Protein AF-A0A650LWZ0-F1 (afdb_monomer_lite)

Secondary structure (DSSP, 8-state):
--HHHHHHHHHHHHHHHHHHHHHHHT-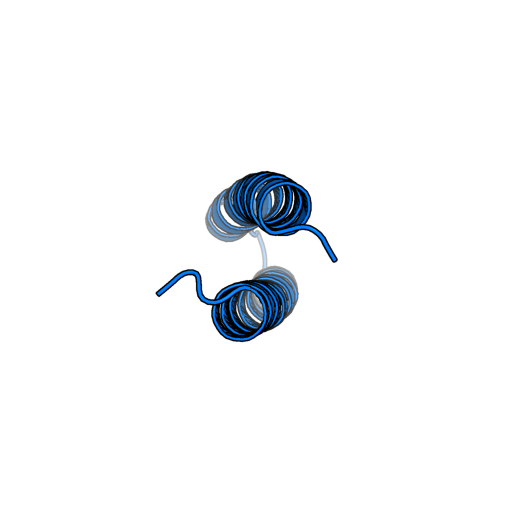-SHHHHHHHHHHHHHHHHHHHHHHHHHT--

Structure (mmCIF, N/CA/C/O backbone):
data_AF-A0A650LWZ0-F1
#
_entry.id   AF-A0A650LWZ0-F1
#
loop_
_atom_site.group_PDB
_atom_site.id
_atom_site.type_symbol
_atom_site.label_atom_id
_atom_site.label_alt_id
_atom_site.label_comp_id
_atom_site.label_asym_id
_atom_site.label_entity_id
_atom_site.label_seq_id
_atom_site.pdbx_PDB_ins_code
_atom_site.Cartn_x
_atom_site.Cartn_y
_atom_site.Cartn_z
_atom_site.occupancy
_atom_site.B_iso_or_equiv
_atom_site.auth_seq_id
_atom_site.auth_comp_id
_atom_site.auth_asym_id
_atom_site.auth_atom_id
_atom_site.pdbx_PDB_model_num
ATOM 1 N N . MET A 1 1 ? 7.746 -8.447 -20.321 1.00 57.16 1 MET A N 1
ATOM 2 C CA . MET A 1 1 ? 6.702 -7.469 -19.940 1.00 57.16 1 MET A CA 1
ATOM 3 C C . MET A 1 1 ? 7.072 -6.146 -20.585 1.00 57.16 1 MET A C 1
ATOM 5 O O . MET A 1 1 ? 8.225 -5.757 -20.458 1.00 57.16 1 MET A O 1
ATOM 9 N N . ASN A 1 2 ? 6.176 -5.509 -21.341 1.00 76.06 2 ASN A N 1
ATOM 10 C CA . ASN A 1 2 ? 6.487 -4.227 -21.982 1.00 76.06 2 ASN A CA 1
ATOM 11 C C . ASN A 1 2 ? 6.459 -3.113 -20.918 1.00 76.06 2 ASN A C 1
ATOM 13 O O . ASN A 1 2 ? 5.573 -3.134 -20.064 1.00 76.06 2 ASN A O 1
ATOM 17 N N . LYS A 1 3 ? 7.403 -2.163 -20.947 1.00 78.62 3 LYS A N 1
ATOM 18 C CA . LYS A 1 3 ? 7.578 -1.115 -19.914 1.00 78.62 3 LYS A CA 1
ATOM 19 C C . LYS A 1 3 ? 6.279 -0.357 -19.589 1.00 78.62 3 LYS A C 1
ATOM 21 O O . LYS A 1 3 ? 5.972 -0.138 -18.424 1.00 78.62 3 LYS A O 1
ATOM 26 N N . MET A 1 4 ? 5.477 -0.072 -20.615 1.00 82.69 4 MET A N 1
ATOM 27 C CA . MET A 1 4 ? 4.171 0.587 -20.501 1.00 82.69 4 MET A CA 1
ATOM 28 C C . MET A 1 4 ? 3.167 -0.192 -19.632 1.00 82.69 4 MET A C 1
ATOM 30 O O . MET A 1 4 ? 2.412 0.411 -18.875 1.00 82.69 4 MET A O 1
ATOM 34 N N . ASN A 1 5 ? 3.181 -1.530 -19.682 1.00 84.81 5 ASN A N 1
ATOM 35 C CA . ASN A 1 5 ? 2.292 -2.353 -18.855 1.00 84.81 5 ASN A CA 1
ATOM 36 C C . ASN A 1 5 ? 2.705 -2.282 -17.380 1.00 84.81 5 ASN A C 1
ATOM 38 O O . ASN A 1 5 ? 1.850 -2.145 -16.514 1.00 84.81 5 ASN A O 1
ATOM 42 N N . ALA A 1 6 ? 4.013 -2.280 -17.100 1.00 84.69 6 ALA A N 1
ATOM 43 C CA . ALA A 1 6 ? 4.515 -2.130 -15.736 1.00 84.69 6 ALA A CA 1
ATOM 44 C C . ALA A 1 6 ? 4.149 -0.760 -15.138 1.00 84.69 6 ALA A C 1
ATOM 46 O O . ALA A 1 6 ? 3.775 -0.683 -13.972 1.00 84.69 6 ALA A O 1
ATOM 47 N N . GLU A 1 7 ? 4.205 0.317 -15.927 1.00 89.88 7 GLU A N 1
ATOM 48 C CA . GLU A 1 7 ? 3.792 1.656 -15.483 1.00 89.88 7 GLU A CA 1
ATOM 49 C C . GLU A 1 7 ? 2.294 1.732 -15.152 1.00 89.88 7 GLU A C 1
ATOM 51 O O . GLU A 1 7 ? 1.921 2.370 -14.165 1.00 89.88 7 GLU A O 1
ATOM 56 N N . ILE A 1 8 ? 1.438 1.075 -15.944 1.00 91.69 8 ILE A N 1
ATOM 57 C CA . ILE A 1 8 ? -0.008 0.989 -15.684 1.00 91.69 8 ILE A CA 1
ATOM 58 C C . ILE A 1 8 ? -0.274 0.186 -14.405 1.00 91.69 8 ILE A C 1
ATOM 60 O O . ILE A 1 8 ? -0.994 0.661 -13.527 1.00 91.69 8 ILE A O 1
ATOM 64 N N . ASP A 1 9 ? 0.360 -0.977 -14.251 1.00 89.50 9 ASP A N 1
ATOM 65 C CA . ASP A 1 9 ? 0.197 -1.823 -13.066 1.00 89.50 9 ASP A CA 1
ATOM 66 C C . ASP A 1 9 ? 0.659 -1.104 -11.790 1.00 89.50 9 ASP A C 1
ATOM 68 O O . ASP A 1 9 ? -0.032 -1.129 -10.772 1.00 89.50 9 ASP A O 1
ATOM 72 N N . ILE A 1 10 ? 1.795 -0.399 -11.850 1.00 92.88 10 ILE A N 1
ATOM 73 C CA . ILE A 1 10 ? 2.302 0.415 -10.738 1.00 92.88 10 ILE A CA 1
ATOM 74 C C . ILE A 1 10 ? 1.330 1.553 -10.407 1.00 92.88 10 ILE A C 1
ATOM 76 O O . ILE A 1 10 ? 1.119 1.844 -9.229 1.00 92.88 10 ILE A O 1
ATOM 80 N N . LYS A 1 11 ? 0.731 2.222 -11.402 1.00 93.62 11 LYS A N 1
ATOM 81 C CA . LYS A 1 11 ? -0.268 3.277 -11.151 1.00 93.62 11 LYS A CA 1
ATOM 82 C C . LYS A 1 11 ? -1.498 2.730 -10.430 1.00 93.62 11 LYS A C 1
ATOM 84 O O . LYS A 1 11 ? -1.882 3.303 -9.413 1.00 93.62 11 LYS A O 1
ATOM 89 N N . ASN A 1 12 ? -2.050 1.614 -10.904 1.00 92.81 12 ASN A N 1
ATOM 90 C CA . ASN A 1 12 ? -3.212 0.973 -10.286 1.00 92.81 12 ASN A CA 1
ATOM 91 C C . ASN A 1 12 ? -2.917 0.557 -8.837 1.00 92.81 12 ASN A C 1
ATOM 93 O O . ASN A 1 12 ? -3.711 0.795 -7.930 1.00 92.81 12 ASN A O 1
ATOM 97 N N . GLU A 1 13 ? -1.738 -0.014 -8.591 1.00 92.56 13 GLU A N 1
ATOM 98 C CA . GLU A 1 13 ? -1.336 -0.449 -7.252 1.00 92.56 13 GLU A CA 1
ATOM 99 C C . GLU A 1 13 ? -1.112 0.734 -6.297 1.00 92.56 13 GLU A C 1
ATOM 101 O O . GLU A 1 13 ? -1.481 0.656 -5.126 1.00 92.56 13 GLU A O 1
ATOM 106 N N . ASN A 1 14 ? -0.604 1.869 -6.794 1.00 93.94 14 ASN A N 1
ATOM 107 C CA . ASN A 1 14 ? -0.528 3.109 -6.013 1.00 93.94 14 ASN A CA 1
ATOM 108 C C . ASN A 1 14 ? -1.913 3.683 -5.672 1.00 93.94 14 ASN A C 1
ATOM 110 O O . ASN A 1 14 ? -2.079 4.271 -4.606 1.00 93.94 14 ASN A O 1
ATOM 114 N N . GLU A 1 15 ? -2.908 3.538 -6.548 1.00 95.75 15 GLU A N 1
ATOM 115 C CA . GLU A 1 15 ? -4.278 3.981 -6.265 1.00 95.75 15 GLU A CA 1
ATOM 116 C C . GLU A 1 15 ? -4.914 3.149 -5.145 1.00 95.75 15 GLU A C 1
ATOM 118 O O . GLU A 1 15 ? -5.458 3.703 -4.189 1.00 95.75 15 GLU A O 1
ATOM 123 N N . ILE A 1 16 ? -4.733 1.827 -5.192 1.00 93.94 16 ILE A N 1
ATOM 124 C CA . ILE A 1 16 ? -5.141 0.915 -4.115 1.00 93.94 16 ILE A CA 1
ATOM 125 C C . ILE A 1 16 ? -4.424 1.273 -2.806 1.00 93.94 16 ILE A C 1
ATOM 127 O O . ILE 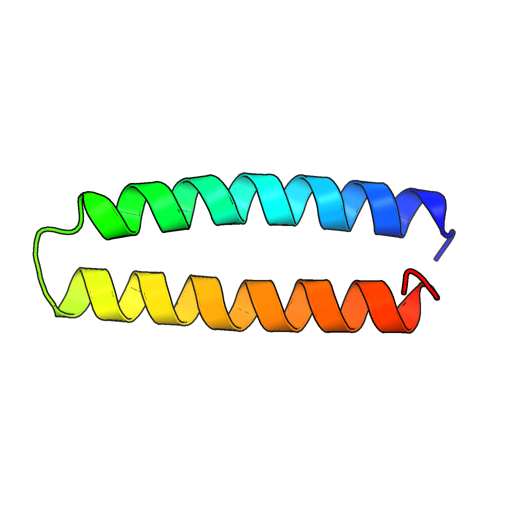A 1 16 ? -5.051 1.315 -1.745 1.00 93.94 16 ILE A O 1
ATOM 131 N N . LEU A 1 17 ? -3.125 1.579 -2.869 1.00 96.19 17 LEU A N 1
ATOM 132 C CA . LEU A 1 17 ? -2.339 1.977 -1.702 1.00 96.19 17 LEU A CA 1
ATOM 133 C C . LEU A 1 17 ? -2.943 3.199 -0.994 1.00 96.19 17 LEU A C 1
ATOM 135 O O . LEU A 1 17 ? -3.071 3.188 0.229 1.00 96.19 17 LEU A O 1
ATOM 139 N N . ARG A 1 18 ? -3.385 4.214 -1.753 1.00 95.56 18 ARG A N 1
ATOM 140 C CA . ARG A 1 18 ? -4.030 5.416 -1.194 1.00 95.56 18 ARG A CA 1
ATOM 141 C C . ARG A 1 18 ? -5.316 5.091 -0.438 1.00 95.56 18 ARG A C 1
ATOM 143 O O . ARG A 1 18 ? -5.578 5.705 0.593 1.00 95.56 18 ARG A O 1
ATOM 150 N N . VAL A 1 19 ? -6.103 4.122 -0.910 1.00 96.12 19 VAL A N 1
ATOM 151 C CA . VAL A 1 19 ? -7.316 3.671 -0.205 1.00 96.12 19 VAL A CA 1
ATOM 152 C C . VAL A 1 19 ? -6.951 3.058 1.148 1.00 96.12 19 VAL A C 1
ATOM 154 O O . VAL A 1 19 ? -7.578 3.376 2.157 1.00 96.12 19 VAL A O 1
ATOM 157 N N . TYR A 1 20 ? -5.910 2.225 1.207 1.00 95.62 20 TYR A N 1
ATOM 158 C CA . TYR A 1 20 ? -5.450 1.650 2.474 1.00 95.62 20 TYR A CA 1
ATOM 159 C C . TYR A 1 20 ? -4.843 2.695 3.413 1.00 95.62 20 TYR A C 1
ATOM 161 O O . TYR A 1 20 ? -5.114 2.650 4.610 1.00 95.62 20 TYR A O 1
ATOM 169 N N . GLU A 1 21 ? -4.084 3.662 2.898 1.00 95.44 21 GLU A N 1
ATOM 170 C CA . GLU A 1 21 ? -3.562 4.778 3.697 1.00 95.44 21 GLU A CA 1
ATOM 171 C C . GLU A 1 21 ? -4.700 5.642 4.270 1.00 95.44 21 GLU A C 1
ATOM 173 O O . GLU A 1 21 ? -4.647 6.029 5.438 1.00 95.44 21 GLU A O 1
ATOM 178 N N . HIS A 1 22 ? -5.777 5.864 3.511 1.00 95.44 22 HIS A N 1
ATOM 179 C CA . HIS A 1 22 ? -6.992 6.503 4.024 1.00 95.44 22 HIS A CA 1
ATOM 180 C C . HIS A 1 22 ? -7.694 5.642 5.089 1.00 95.44 22 HIS A C 1
ATOM 182 O O . HIS A 1 22 ? -8.089 6.140 6.145 1.00 95.44 22 HIS A O 1
ATOM 188 N N . ASN A 1 23 ? -7.823 4.333 4.866 1.00 94.19 23 ASN A N 1
ATOM 189 C CA . ASN A 1 23 ? -8.432 3.425 5.843 1.00 94.19 23 ASN A CA 1
ATOM 190 C C . ASN A 1 23 ? -7.618 3.352 7.144 1.00 94.19 23 ASN A C 1
ATOM 192 O O . ASN A 1 23 ? -8.199 3.245 8.219 1.00 94.19 23 ASN A O 1
ATOM 196 N N . LEU A 1 24 ? -6.290 3.487 7.074 1.00 95.44 24 LEU A N 1
ATOM 197 C CA . LEU A 1 24 ? -5.412 3.529 8.244 1.00 95.44 24 LEU A CA 1
ATOM 198 C C . LEU A 1 24 ? -5.732 4.710 9.171 1.00 95.44 24 LEU A C 1
ATOM 200 O O . LEU A 1 24 ? -5.711 4.563 10.395 1.00 95.44 24 LEU A O 1
ATOM 204 N N . GLN A 1 25 ? -6.038 5.875 8.591 1.00 93.81 25 GLN A N 1
ATOM 205 C CA . GLN A 1 25 ? -6.431 7.074 9.339 1.00 93.81 25 GLN A CA 1
ATOM 206 C C . GLN A 1 25 ? -7.773 6.886 10.059 1.00 93.81 25 GLN A C 1
ATOM 208 O O . GLN A 1 25 ? -7.981 7.461 11.123 1.00 93.81 25 GLN A O 1
ATOM 213 N N . ASN A 1 26 ? -8.649 6.044 9.504 1.00 95.81 26 ASN A N 1
ATOM 214 C CA . ASN A 1 26 ? -9.987 5.762 10.021 1.00 95.81 26 ASN A CA 1
ATOM 215 C C . ASN A 1 26 ? -10.073 4.470 10.858 1.00 95.81 26 ASN A C 1
ATOM 217 O O . ASN A 1 26 ? -11.158 4.120 11.327 1.00 95.81 26 ASN A O 1
ATOM 221 N N . ALA A 1 27 ? -8.958 3.755 11.041 1.00 95.38 27 ALA A N 1
ATOM 222 C CA . ALA A 1 27 ? -8.929 2.482 11.752 1.00 95.38 27 ALA A CA 1
ATOM 223 C C . ALA A 1 27 ? -9.360 2.656 13.216 1.00 95.38 27 ALA A C 1
ATOM 225 O O . ALA A 1 27 ? -8.844 3.521 13.927 1.00 95.38 27 ALA A O 1
ATOM 226 N N . LYS A 1 28 ? -10.277 1.801 13.683 1.00 95.94 28 LYS A N 1
ATOM 227 C CA . LYS A 1 28 ? -10.894 1.913 15.020 1.00 95.94 28 LYS A CA 1
ATOM 228 C C . LYS A 1 28 ? -10.202 1.067 16.085 1.00 95.94 28 LYS A C 1
ATOM 230 O O . LYS A 1 28 ? -10.581 1.119 17.252 1.00 95.94 28 LYS A O 1
ATOM 235 N N . SER A 1 29 ? -9.221 0.257 15.693 1.00 97.25 29 SER A N 1
ATOM 236 C CA . SER A 1 29 ? -8.480 -0.614 16.604 1.00 97.25 29 SER A CA 1
ATOM 237 C C . SER A 1 29 ? -7.037 -0.821 16.158 1.00 97.25 29 SER A C 1
ATOM 239 O O . SER A 1 29 ? -6.720 -0.751 14.967 1.00 97.25 29 SER A O 1
ATOM 241 N N . ASP A 1 30 ? -6.175 -1.170 17.111 1.00 95.44 30 ASP A N 1
ATOM 242 C CA . ASP A 1 30 ? -4.775 -1.504 16.838 1.00 95.44 30 ASP A CA 1
ATOM 243 C C . ASP A 1 30 ? -4.636 -2.749 15.957 1.00 95.44 30 ASP A C 1
ATOM 245 O O . ASP A 1 30 ? -3.751 -2.817 15.106 1.00 95.44 30 ASP A O 1
ATOM 249 N N . SER A 1 31 ? -5.546 -3.720 16.100 1.00 96.56 31 SER A N 1
ATOM 250 C CA . SER A 1 31 ? -5.571 -4.910 15.241 1.00 96.56 31 SER A CA 1
ATOM 251 C C . SER A 1 31 ? -5.889 -4.551 13.787 1.00 96.56 31 SER A C 1
ATOM 253 O O . SER A 1 31 ? -5.233 -5.038 12.867 1.00 96.56 31 SER A O 1
ATOM 255 N N . GLU A 1 32 ? -6.867 -3.671 13.563 1.00 96.06 32 GLU A N 1
ATOM 256 C CA . GLU A 1 32 ? -7.215 -3.170 12.230 1.00 96.06 32 GLU A CA 1
ATOM 257 C C . GLU A 1 32 ? -6.064 -2.355 11.629 1.00 96.06 32 GLU A C 1
ATOM 259 O O . GLU A 1 32 ? -5.640 -2.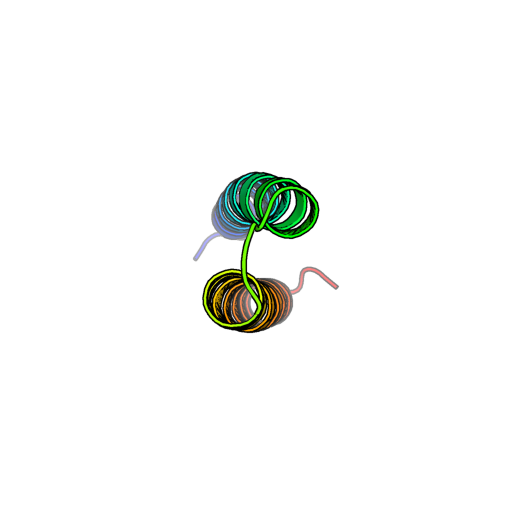619 10.503 1.00 96.06 32 GLU A O 1
ATOM 264 N N . ARG A 1 33 ? -5.481 -1.449 12.422 1.00 97.00 33 ARG A N 1
ATOM 265 C CA . ARG A 1 33 ? -4.300 -0.661 12.053 1.00 97.00 33 ARG A CA 1
ATOM 266 C C . ARG A 1 33 ? -3.117 -1.555 11.664 1.00 97.00 33 ARG A C 1
ATOM 268 O O . ARG A 1 33 ? -2.488 -1.323 10.636 1.00 97.00 33 ARG A O 1
ATOM 275 N N . SER A 1 34 ? -2.847 -2.611 12.433 1.00 97.38 34 SER A N 1
ATOM 276 C CA . SER A 1 34 ? -1.772 -3.577 12.167 1.00 97.38 34 SER A CA 1
ATOM 277 C C . SER A 1 34 ? -1.985 -4.355 10.864 1.00 97.38 34 SER A C 1
ATOM 279 O O . SER A 1 34 ? -1.052 -4.500 10.067 1.00 97.38 34 SER A O 1
ATOM 281 N N . LYS A 1 35 ? -3.221 -4.794 10.591 1.00 96.44 35 LYS A N 1
ATOM 282 C CA . LYS A 1 35 ? -3.570 -5.458 9.326 1.00 96.44 35 LYS A CA 1
ATOM 283 C C . LYS A 1 35 ? -3.368 -4.519 8.140 1.00 96.44 35 LYS A C 1
ATOM 285 O O . LYS A 1 35 ? -2.725 -4.910 7.171 1.00 96.44 35 LYS A O 1
ATOM 290 N N . ILE A 1 36 ? -3.869 -3.286 8.227 1.00 96.88 36 ILE A N 1
ATOM 291 C CA . ILE A 1 36 ? -3.742 -2.288 7.155 1.00 96.88 36 ILE A CA 1
ATOM 292 C C . ILE A 1 36 ? -2.267 -1.956 6.892 1.00 96.88 36 ILE A C 1
ATOM 294 O O . ILE A 1 36 ? -1.841 -1.991 5.740 1.00 96.88 36 ILE A O 1
ATOM 298 N N . ASN A 1 37 ? -1.471 -1.723 7.940 1.00 97.0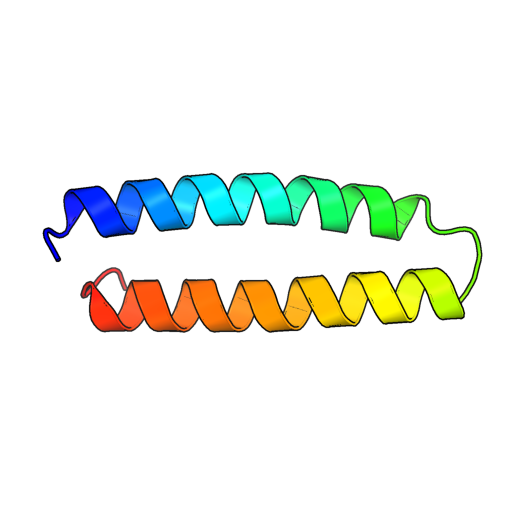0 37 ASN A N 1
ATOM 299 C CA . ASN A 1 37 ? -0.031 -1.489 7.802 1.00 97.00 37 ASN A CA 1
ATOM 300 C C . ASN A 1 37 ? 0.678 -2.659 7.110 1.00 97.00 37 ASN A C 1
ATOM 302 O O . ASN A 1 37 ? 1.439 -2.441 6.174 1.00 97.00 37 ASN A O 1
ATOM 306 N N . SER A 1 38 ? 0.356 -3.900 7.487 1.00 96.44 38 SER A N 1
ATOM 307 C CA . SER A 1 38 ? 0.942 -5.091 6.855 1.00 96.44 38 SER A CA 1
ATOM 308 C C . SER A 1 38 ? 0.652 -5.157 5.348 1.00 96.44 38 SER A C 1
ATOM 310 O O . SER A 1 38 ? 1.517 -5.542 4.559 1.00 96.44 38 SER A O 1
ATOM 312 N N . TYR A 1 39 ? -0.553 -4.755 4.924 1.00 95.12 39 TYR A N 1
ATOM 313 C CA . TYR A 1 39 ? -0.891 -4.646 3.502 1.00 95.12 39 TYR A CA 1
ATOM 314 C C . TYR A 1 39 ? -0.114 -3.529 2.802 1.00 95.12 39 TYR A C 1
ATOM 316 O O . TYR A 1 39 ? 0.431 -3.766 1.722 1.00 95.12 39 TYR A O 1
ATOM 324 N N . ILE A 1 40 ? -0.040 -2.341 3.411 1.00 96.31 40 ILE A N 1
ATOM 325 C CA . ILE A 1 40 ? 0.693 -1.190 2.866 1.00 96.31 40 ILE A CA 1
ATOM 326 C C . ILE A 1 40 ? 2.170 -1.545 2.661 1.00 96.31 40 ILE A C 1
ATOM 328 O O . ILE A 1 40 ? 2.712 -1.291 1.586 1.00 96.31 40 ILE A O 1
ATOM 332 N N . ASP A 1 41 ? 2.809 -2.174 3.646 1.00 96.69 41 ASP A N 1
ATOM 333 C CA . ASP A 1 41 ? 4.224 -2.545 3.578 1.00 96.69 41 ASP A CA 1
ATOM 334 C C . ASP A 1 41 ? 4.496 -3.556 2.458 1.00 96.69 41 ASP A C 1
ATOM 336 O O . ASP A 1 41 ? 5.435 -3.390 1.670 1.00 96.69 41 ASP A O 1
ATOM 340 N N . ARG A 1 42 ? 3.636 -4.577 2.324 1.00 95.44 42 ARG A N 1
ATOM 341 C CA . ARG A 1 42 ? 3.737 -5.555 1.232 1.00 95.44 42 ARG A CA 1
ATOM 342 C C . ARG A 1 42 ? 3.586 -4.886 -0.134 1.00 95.44 42 ARG A C 1
ATOM 344 O O . ARG A 1 42 ? 4.409 -5.123 -1.016 1.00 95.44 42 ARG A O 1
ATOM 351 N N . ALA A 1 43 ? 2.580 -4.030 -0.297 1.00 94.25 43 ALA A N 1
ATOM 352 C CA . ALA A 1 43 ? 2.319 -3.342 -1.557 1.00 94.25 43 ALA A CA 1
ATOM 353 C C . ALA A 1 43 ? 3.456 -2.374 -1.934 1.00 94.25 43 ALA A C 1
ATOM 355 O O . ALA A 1 43 ? 3.903 -2.367 -3.080 1.00 94.25 43 ALA A O 1
ATOM 356 N N . LYS A 1 44 ? 4.012 -1.624 -0.970 1.00 95.19 44 LYS A N 1
ATOM 357 C CA . LYS A 1 44 ? 5.190 -0.761 -1.195 1.00 95.19 44 LYS A CA 1
ATOM 358 C C . LYS A 1 44 ? 6.393 -1.567 -1.690 1.00 95.19 44 LYS A C 1
ATOM 360 O O . LYS A 1 44 ? 7.078 -1.141 -2.623 1.00 95.19 44 LYS A O 1
ATOM 365 N N . LYS A 1 45 ? 6.628 -2.749 -1.113 1.00 95.56 45 LYS A N 1
ATOM 366 C CA . LYS A 1 45 ? 7.694 -3.659 -1.556 1.00 95.56 45 LYS A CA 1
ATOM 367 C C . LYS A 1 45 ? 7.450 -4.184 -2.974 1.00 95.56 45 LYS A C 1
ATOM 369 O O . LYS A 1 45 ? 8.378 -4.199 -3.779 1.00 95.56 45 LYS A O 1
ATOM 374 N N . GLU A 1 46 ? 6.223 -4.585 -3.295 1.00 92.62 46 GLU A N 1
ATOM 375 C CA . GLU A 1 46 ? 5.860 -5.083 -4.629 1.00 92.62 46 GLU A CA 1
ATOM 376 C C . GLU A 1 46 ? 6.008 -4.004 -5.709 1.00 92.62 46 GLU A C 1
ATOM 378 O O . GLU A 1 46 ? 6.638 -4.263 -6.736 1.00 92.62 46 GLU A O 1
ATOM 383 N N . ILE A 1 47 ? 5.553 -2.777 -5.442 1.00 93.19 47 ILE A N 1
ATOM 384 C CA . ILE A 1 47 ? 5.744 -1.626 -6.336 1.00 93.19 47 ILE A CA 1
ATOM 385 C C . ILE A 1 47 ? 7.233 -1.366 -6.576 1.00 93.19 47 ILE A C 1
ATOM 387 O O . ILE A 1 47 ? 7.649 -1.183 -7.720 1.00 93.19 47 ILE A O 1
ATOM 391 N N . SER A 1 48 ? 8.043 -1.361 -5.513 1.00 93.56 48 SER A N 1
ATOM 392 C CA . SER A 1 48 ? 9.492 -1.158 -5.618 1.00 93.56 48 SER A CA 1
ATOM 393 C C . SER A 1 48 ? 10.149 -2.231 -6.495 1.00 93.56 48 SER A C 1
ATOM 395 O O . SER A 1 48 ? 10.907 -1.917 -7.413 1.00 93.56 48 SER A O 1
ATOM 397 N N . ASN A 1 49 ? 9.776 -3.498 -6.301 1.00 91.50 49 ASN A N 1
ATOM 398 C CA . ASN A 1 49 ? 10.280 -4.604 -7.113 1.00 91.50 49 ASN A CA 1
ATOM 399 C C . ASN A 1 49 ? 9.863 -4.486 -8.585 1.00 91.50 49 ASN A C 1
ATOM 401 O O . ASN A 1 49 ? 10.682 -4.726 -9.471 1.00 91.50 49 ASN A O 1
ATOM 405 N N . ARG A 1 50 ? 8.611 -4.100 -8.869 1.00 89.94 50 ARG A N 1
ATOM 406 C CA . ARG A 1 50 ? 8.134 -3.901 -10.250 1.00 89.94 50 ARG A CA 1
ATOM 407 C C . ARG A 1 50 ? 8.842 -2.734 -10.928 1.00 89.94 50 ARG A C 1
ATOM 409 O O . ARG A 1 50 ? 9.211 -2.854 -12.092 1.00 89.94 50 ARG A O 1
ATOM 416 N N . LYS A 1 51 ? 9.084 -1.642 -10.199 1.00 91.38 51 LYS A N 1
ATOM 417 C CA . LYS A 1 51 ? 9.877 -0.504 -10.680 1.00 91.38 51 LYS A CA 1
ATOM 418 C C . LYS A 1 51 ? 11.288 -0.932 -11.070 1.00 91.38 51 LYS A C 1
ATOM 420 O O . LYS A 1 51 ? 11.698 -0.698 -12.205 1.00 91.38 51 LYS A O 1
ATOM 425 N N . ALA A 1 52 ? 11.975 -1.643 -10.176 1.00 90.75 52 ALA A N 1
ATOM 426 C CA . ALA A 1 52 ? 13.313 -2.169 -10.430 1.00 90.75 52 ALA A CA 1
ATOM 427 C C . ALA A 1 52 ? 13.337 -3.132 -11.632 1.00 90.75 52 ALA A C 1
ATOM 429 O O . ALA A 1 52 ? 14.179 -2.995 -12.516 1.00 90.75 52 ALA A O 1
ATOM 430 N N . ALA A 1 53 ? 12.375 -4.057 -11.719 1.00 89.50 53 ALA A N 1
ATOM 431 C CA . ALA A 1 53 ? 12.271 -5.006 -12.830 1.00 89.50 53 ALA A CA 1
ATOM 432 C C . ALA A 1 53 ? 11.967 -4.335 -14.183 1.00 89.50 53 ALA A C 1
ATOM 434 O O . ALA A 1 53 ? 12.356 -4.851 -15.229 1.00 89.50 53 ALA A O 1
ATOM 435 N N . ALA A 1 54 ? 11.280 -3.190 -14.173 1.00 88.56 54 ALA A N 1
ATOM 436 C CA . ALA A 1 54 ? 10.937 -2.424 -15.368 1.00 88.56 54 ALA A CA 1
ATOM 437 C C . ALA A 1 54 ? 11.967 -1.334 -15.729 1.00 88.56 54 ALA A C 1
ATOM 439 O O . ALA A 1 54 ? 11.781 -0.636 -16.730 1.00 88.56 54 ALA A O 1
ATOM 440 N N . GLY A 1 55 ? 13.031 -1.159 -14.933 1.00 89.25 55 GLY A N 1
ATOM 441 C CA . GLY A 1 55 ? 14.003 -0.072 -15.108 1.00 89.25 55 GLY A CA 1
ATOM 442 C C . GLY A 1 55 ? 13.383 1.321 -14.936 1.00 89.25 55 GLY A C 1
ATOM 443 O O . GLY A 1 55 ? 13.764 2.266 -15.629 1.00 89.25 55 GLY A O 1
ATOM 444 N N . LEU A 1 56 ? 12.369 1.426 -14.075 1.00 82.50 56 LEU A N 1
ATOM 445 C CA . LEU A 1 56 ? 11.680 2.660 -13.701 1.00 82.50 56 LEU A CA 1
ATOM 446 C C . LEU A 1 56 ? 12.287 3.152 -12.382 1.00 82.50 56 LEU A C 1
ATOM 448 O O . LEU A 1 56 ? 11.738 2.884 -11.314 1.00 82.50 56 LEU A O 1
ATOM 452 N N . ASN A 1 57 ? 13.452 3.792 -12.458 1.00 71.25 57 ASN A N 1
ATOM 453 C CA . ASN A 1 57 ? 14.149 4.337 -11.289 1.00 71.25 57 ASN A CA 1
ATOM 454 C C . ASN A 1 57 ? 13.602 5.718 -10.922 1.00 71.25 57 ASN A C 1
ATOM 456 O O 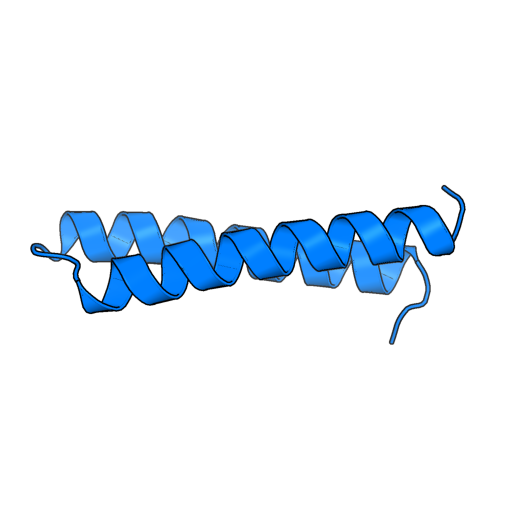. ASN A 1 57 ? 13.422 6.530 -11.858 1.00 71.25 57 ASN A O 1
#

Foldseek 3Di:
DALVVLVVVLVVLVVVLVVLVVVLVVDPDPVSNVVSVVVNVVSVVVSVVSCVVSVND

Radius of gyrati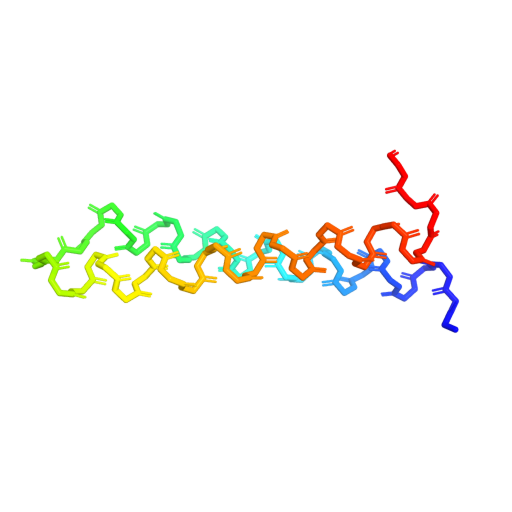on: 13.21 Å; chains: 1; bounding box: 25×14×39 Å

Sequence (57 aa):
MNKMNAEIDIKNENEILRVYEHNLQNAKSDSERSKINSYIDRAKKEISNRKAAAGLN

pLDDT: mean 91.83, std 7.11, range [57.16, 97.38]

Organism: NCBI:txid137838